Protein AF-A0A349MVQ8-F1 (afdb_monomer)

Secondary structure (DSSP, 8-state):
------TT------SHHHHS-HHHHHHHHHHHHHHHHH--SHHHHHHHHHHHHHHHHHHT--HHHHHHHHHHHHHHHHHHHHHHHHH---S--S----

Foldseek 3Di:
DDDPDPPPDDDDDDFPLVPDDPVVVVVVVVVLVVQVVVDPDPVSVVVSVVVVVVVVVRRVDDVVVVVVVCVVVPVVVVVVVVCCVVPVPDDDPPDDDD

Radius of gyration: 17.94 Å; Cα contacts (8 Å, |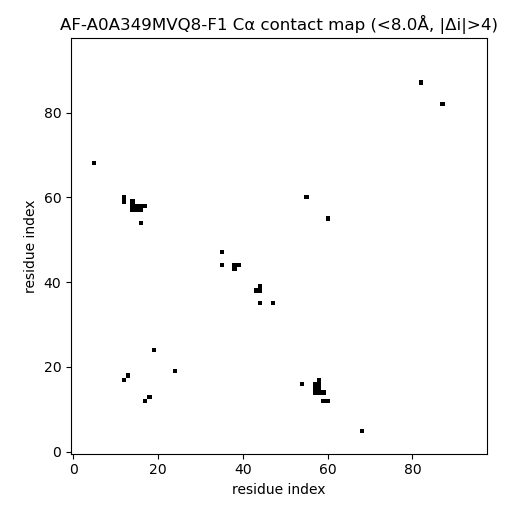Δi|>4): 22; chains: 1; bounding box: 42×38×49 Å

Mea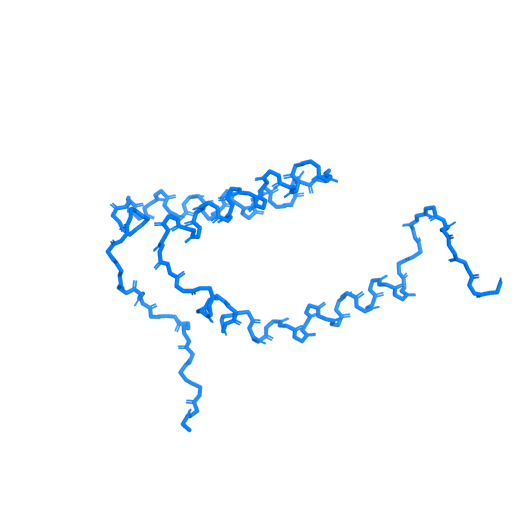n predicted aligned error: 8.48 Å

Structure (mmCIF, N/CA/C/O backbone):
data_AF-A0A349MVQ8-F1
#
_entry.id   AF-A0A349MVQ8-F1
#
loop_
_atom_site.group_PDB
_atom_site.id
_atom_site.type_symbol
_atom_site.label_atom_id
_atom_site.label_alt_id
_atom_site.label_comp_id
_atom_site.label_asym_id
_atom_site.label_entity_id
_atom_site.label_seq_id
_atom_site.pdbx_PDB_ins_code
_atom_site.Cartn_x
_atom_site.Cartn_y
_atom_site.Cartn_z
_atom_site.occupancy
_atom_site.B_iso_or_equiv
_atom_site.auth_seq_id
_atom_site.auth_comp_id
_atom_site.auth_asym_id
_atom_site.auth_atom_id
_atom_site.pdbx_PDB_model_num
ATOM 1 N N . MET A 1 1 ? -12.761 -23.631 -11.311 1.00 40.81 1 MET A N 1
ATOM 2 C CA . MET A 1 1 ? -11.337 -23.518 -11.711 1.00 40.81 1 MET A CA 1
ATOM 3 C C . MET A 1 1 ? -10.611 -22.736 -10.630 1.00 40.81 1 MET A C 1
ATOM 5 O O . MET A 1 1 ? -10.777 -21.526 -10.517 1.00 40.81 1 MET A O 1
ATOM 9 N N . ASN A 1 2 ? -9.944 -23.481 -9.754 1.00 40.34 2 ASN A N 1
ATOM 10 C CA . ASN A 1 2 ? -9.590 -23.089 -8.392 1.00 40.34 2 ASN A CA 1
ATOM 11 C C . ASN A 1 2 ? -8.201 -22.435 -8.313 1.00 40.34 2 ASN A C 1
ATOM 13 O O . ASN A 1 2 ? -7.278 -22.853 -9.001 1.00 40.34 2 ASN A O 1
ATOM 17 N N . ASN A 1 3 ? -8.088 -21.412 -7.458 1.00 48.75 3 ASN A N 1
ATOM 18 C CA . ASN A 1 3 ? -6.875 -20.906 -6.803 1.00 48.75 3 ASN A CA 1
ATOM 19 C C . ASN A 1 3 ? -5.558 -20.930 -7.600 1.00 48.75 3 ASN A C 1
ATOM 21 O O . ASN A 1 3 ? -4.582 -21.546 -7.187 1.00 48.75 3 ASN A O 1
ATOM 25 N N . ALA A 1 4 ? -5.465 -20.134 -8.667 1.00 54.75 4 ALA A N 1
ATOM 26 C CA . ALA A 1 4 ? -4.161 -19.591 -9.037 1.00 54.75 4 ALA A CA 1
ATOM 27 C C . ALA A 1 4 ? -3.779 -18.539 -7.983 1.00 54.75 4 ALA A C 1
ATOM 29 O O . ALA A 1 4 ? -4.228 -17.389 -8.047 1.00 54.75 4 ALA A O 1
ATOM 30 N N . LEU A 1 5 ? -3.025 -18.971 -6.969 1.00 54.59 5 LEU A N 1
ATOM 31 C CA . LEU A 1 5 ? -2.235 -18.098 -6.106 1.00 54.59 5 LEU A CA 1
ATOM 32 C C . LEU A 1 5 ? -1.469 -17.125 -7.012 1.00 54.59 5 LEU A C 1
ATOM 34 O O . LEU A 1 5 ? -0.670 -17.535 -7.847 1.00 54.59 5 LEU A O 1
ATOM 38 N N . LEU A 1 6 ? -1.754 -15.831 -6.872 1.00 55.91 6 LEU A N 1
ATOM 39 C CA . LEU A 1 6 ? -0.993 -14.764 -7.528 1.00 55.91 6 LEU A CA 1
ATOM 40 C C . LEU A 1 6 ? 0.414 -14.611 -6.919 1.00 55.91 6 LEU A C 1
ATOM 42 O O . LEU A 1 6 ? 1.235 -13.877 -7.462 1.00 55.91 6 LEU A O 1
ATOM 46 N N . LEU A 1 7 ? 0.699 -15.300 -5.806 1.00 55.62 7 LEU A N 1
ATOM 47 C CA . LEU A 1 7 ? 2.014 -15.317 -5.175 1.00 55.62 7 LEU A CA 1
ATOM 48 C C . LEU A 1 7 ? 3.043 -15.980 -6.099 1.00 55.62 7 LEU A C 1
ATOM 50 O O . LEU A 1 7 ? 2.881 -17.129 -6.502 1.00 55.62 7 LEU A O 1
ATOM 54 N N . GLY A 1 8 ? 4.115 -15.250 -6.401 1.00 59.16 8 GLY A N 1
ATOM 55 C CA . GLY A 1 8 ? 5.280 -15.767 -7.122 1.00 59.16 8 GLY A CA 1
ATOM 56 C C . GLY A 1 8 ? 5.265 -15.569 -8.638 1.00 59.16 8 GLY A C 1
ATOM 57 O O . GLY A 1 8 ? 6.201 -16.005 -9.302 1.00 59.16 8 GLY A O 1
ATOM 58 N N . ARG A 1 9 ? 4.251 -14.904 -9.213 1.00 68.50 9 ARG A N 1
ATOM 59 C CA . ARG A 1 9 ? 4.233 -14.577 -10.649 1.00 68.50 9 ARG A CA 1
ATOM 60 C C . ARG A 1 9 ? 4.530 -13.100 -10.874 1.00 68.50 9 ARG A C 1
ATOM 62 O O . ARG A 1 9 ? 3.836 -12.239 -10.340 1.00 68.50 9 ARG A O 1
ATOM 69 N N . PHE A 1 10 ? 5.542 -12.814 -11.692 1.00 70.19 10 PHE A N 1
ATOM 70 C CA . PHE A 1 10 ? 5.768 -11.469 -12.211 1.00 70.19 10 PHE A CA 1
ATOM 71 C C . PHE A 1 10 ? 4.555 -11.046 -13.046 1.00 70.19 10 PHE A C 1
ATOM 73 O O . PHE A 1 10 ? 4.069 -11.821 -13.871 1.00 70.19 10 PHE A O 1
ATOM 80 N N . ILE A 1 11 ? 4.053 -9.836 -12.816 1.00 73.19 11 ILE A N 1
ATOM 81 C CA . ILE A 1 11 ? 2.958 -9.262 -13.598 1.00 73.19 11 ILE A CA 1
ATOM 82 C C . ILE A 1 11 ? 3.620 -8.458 -14.716 1.00 73.19 11 ILE A C 1
ATOM 84 O O . ILE A 1 11 ? 4.185 -7.403 -14.429 1.00 73.19 11 ILE A O 1
ATOM 88 N N . PRO A 1 12 ? 3.617 -8.940 -15.969 1.00 68.31 12 PRO A N 1
ATOM 89 C CA . PRO A 1 12 ? 4.156 -8.157 -17.066 1.00 68.31 12 PRO A CA 1
ATOM 90 C C . PRO A 1 12 ? 3.261 -6.937 -17.302 1.00 68.31 12 PRO A C 1
ATOM 92 O O . PRO A 1 12 ? 2.039 -7.055 -17.407 1.00 68.31 12 PRO A O 1
ATOM 95 N N . GLY A 1 13 ? 3.870 -5.760 -17.387 1.00 73.94 13 GLY A N 1
ATOM 96 C CA . GLY A 1 13 ? 3.174 -4.500 -17.608 1.00 73.94 13 GLY A CA 1
ATOM 97 C C . GLY A 1 13 ? 4.105 -3.457 -18.217 1.00 73.94 13 GLY A C 1
ATOM 98 O O . GLY A 1 13 ? 5.302 -3.457 -17.951 1.00 73.94 13 GLY A O 1
ATOM 99 N N . ASN A 1 14 ? 3.541 -2.555 -19.023 1.00 74.94 14 ASN A N 1
ATOM 100 C CA . ASN A 1 14 ? 4.268 -1.491 -19.724 1.00 74.94 14 ASN A CA 1
ATOM 101 C C . ASN A 1 14 ? 4.001 -0.124 -19.068 1.00 74.94 14 ASN A C 1
ATOM 103 O O . ASN A 1 14 ? 3.473 0.786 -19.707 1.00 74.94 14 ASN A O 1
ATOM 107 N N . SER A 1 15 ? 4.282 0.022 -17.771 1.00 80.88 15 SER A N 1
ATOM 108 C CA . SER A 1 15 ? 4.098 1.299 -17.062 1.00 80.88 15 SER A CA 1
ATOM 109 C C . SER A 1 15 ? 5.403 1.861 -16.511 1.00 80.88 15 SER A C 1
ATOM 111 O O . SER A 1 15 ? 6.402 1.153 -16.415 1.00 80.88 15 SER A O 1
ATOM 113 N N . VAL A 1 16 ? 5.394 3.143 -16.128 1.00 76.00 16 VAL A N 1
ATOM 114 C CA . VAL A 1 16 ? 6.572 3.845 -15.580 1.00 76.00 16 VAL A CA 1
ATOM 115 C C . VAL A 1 16 ? 7.155 3.071 -14.398 1.00 76.00 16 VAL A C 1
ATOM 117 O O . VAL A 1 16 ? 8.363 2.87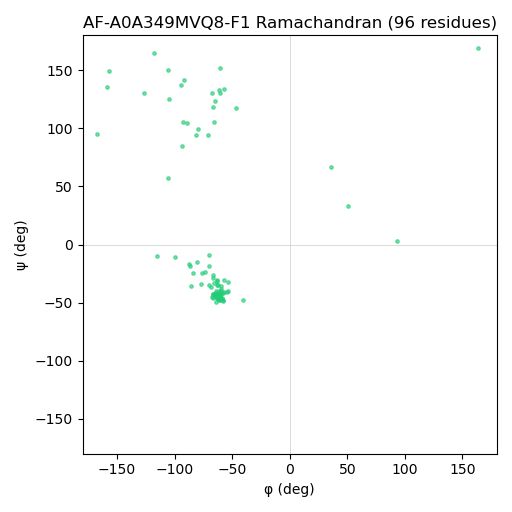7 -14.307 1.00 76.00 16 VAL A O 1
ATOM 120 N N . VAL A 1 17 ? 6.281 2.519 -13.551 1.00 79.00 17 VAL A N 1
ATOM 121 C CA . VAL A 1 17 ? 6.682 1.698 -12.405 1.00 79.00 17 VAL A CA 1
ATOM 122 C C . VAL A 1 17 ? 7.337 0.385 -12.836 1.00 79.00 17 VAL A C 1
ATOM 124 O O . VAL A 1 17 ? 8.165 -0.130 -12.100 1.00 79.00 17 VAL A O 1
ATOM 127 N N . HIS A 1 18 ? 7.044 -0.167 -14.015 1.00 81.12 18 HIS A N 1
ATOM 128 C CA . HIS A 1 18 ? 7.715 -1.378 -14.506 1.00 81.12 18 HIS A CA 1
ATOM 129 C C . HIS A 1 18 ? 9.120 -1.081 -15.043 1.00 81.12 18 HIS A C 1
ATOM 131 O O . HIS A 1 18 ? 10.016 -1.886 -14.800 1.00 81.12 18 HIS A O 1
ATOM 137 N N . HIS A 1 19 ? 9.343 0.090 -15.647 1.00 81.12 19 HIS A N 1
ATOM 138 C CA . HIS A 1 19 ? 10.653 0.500 -16.173 1.00 81.12 19 HIS A CA 1
ATOM 139 C C . HIS A 1 19 ? 11.632 1.047 -15.125 1.00 81.12 19 HIS A C 1
ATOM 141 O O . HIS A 1 19 ? 12.821 1.137 -15.407 1.00 81.12 19 HIS A O 1
ATOM 147 N N . LEU A 1 20 ? 11.165 1.399 -13.923 1.00 83.00 20 LEU A N 1
ATOM 148 C CA . LEU A 1 20 ? 12.052 1.800 -12.826 1.00 83.00 20 LEU A CA 1
ATOM 149 C C . LEU A 1 20 ? 13.030 0.680 -12.437 1.00 83.00 20 LEU A C 1
ATOM 151 O O . LEU A 1 20 ? 12.694 -0.508 -12.524 1.00 83.00 20 LEU A O 1
ATOM 155 N N . ASP A 1 21 ? 14.193 1.073 -11.912 1.00 88.50 21 ASP A N 1
ATOM 156 C CA . ASP A 1 21 ? 15.196 0.135 -11.417 1.00 88.50 21 ASP A CA 1
ATOM 157 C C . ASP A 1 21 ? 14.616 -0.781 -10.324 1.00 88.50 21 ASP A C 1
ATOM 159 O O . ASP A 1 21 ? 13.980 -0.312 -9.370 1.00 88.50 21 ASP A O 1
ATOM 163 N N . PRO A 1 22 ? 14.857 -2.100 -10.396 1.00 85.75 22 PRO A N 1
ATOM 164 C CA . PRO A 1 22 ? 14.295 -3.060 -9.448 1.00 85.75 22 PRO A CA 1
ATOM 165 C C . PRO A 1 22 ? 14.775 -2.830 -8.006 1.00 85.75 22 PRO A C 1
ATOM 167 O O . PRO A 1 22 ? 14.017 -3.064 -7.065 1.00 85.75 22 PRO A O 1
ATOM 170 N N . ARG A 1 23 ? 15.998 -2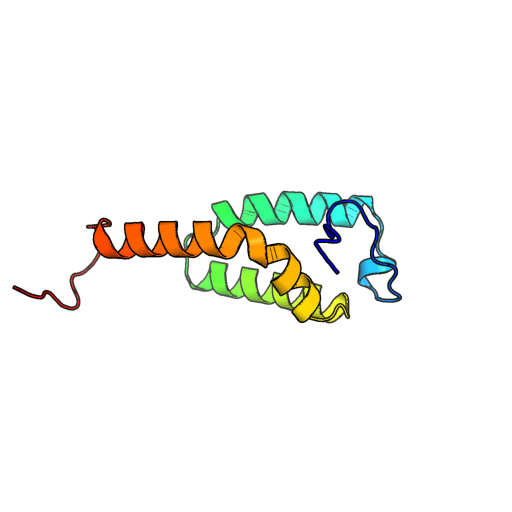.310 -7.817 1.00 89.56 23 ARG A N 1
ATOM 171 C CA . ARG A 1 23 ? 16.555 -1.972 -6.492 1.00 89.56 23 ARG A CA 1
ATOM 172 C C . ARG A 1 23 ? 15.775 -0.846 -5.816 1.00 89.56 23 ARG A C 1
ATOM 174 O O . ARG A 1 23 ? 15.464 -0.949 -4.634 1.00 89.56 23 ARG A O 1
ATOM 181 N N . LEU A 1 24 ? 15.419 0.189 -6.580 1.00 89.81 24 LEU A N 1
ATOM 182 C CA . LEU A 1 24 ? 14.619 1.313 -6.094 1.00 89.81 24 LEU A CA 1
ATOM 183 C C . LEU A 1 24 ? 13.237 0.838 -5.643 1.00 89.81 24 LEU A C 1
ATOM 185 O O . LEU A 1 24 ? 12.819 1.187 -4.549 1.00 89.81 24 LEU A O 1
ATOM 189 N N . LYS A 1 25 ? 12.571 -0.042 -6.401 1.00 87.81 25 LYS A N 1
ATOM 190 C CA . LYS A 1 25 ? 11.256 -0.593 -6.006 1.00 87.81 25 LYS A CA 1
ATOM 191 C C . LYS A 1 25 ? 11.308 -1.358 -4.686 1.00 87.81 25 LYS A C 1
ATOM 193 O O . LYS A 1 25 ? 10.422 -1.195 -3.845 1.00 87.81 25 LYS A O 1
ATOM 198 N N . LEU A 1 26 ? 12.334 -2.194 -4.506 1.00 90.75 26 LEU A N 1
ATOM 199 C CA . LEU A 1 26 ? 12.522 -2.953 -3.269 1.00 90.75 26 LEU A CA 1
ATOM 200 C C . LEU A 1 26 ? 12.784 -2.016 -2.090 1.00 90.75 26 LEU A C 1
ATOM 202 O O . LEU A 1 26 ? 12.090 -2.117 -1.081 1.00 90.75 26 LEU A O 1
ATOM 206 N N . LEU A 1 27 ? 13.714 -1.067 -2.242 1.00 94.38 27 LEU A N 1
ATOM 207 C CA . LEU A 1 27 ? 13.998 -0.069 -1.211 1.00 94.38 27 LEU A CA 1
ATOM 208 C C . LEU A 1 27 ? 12.748 0.742 -0.863 1.00 94.38 27 LEU A C 1
ATOM 210 O O . LEU A 1 27 ? 12.404 0.838 0.310 1.00 94.38 27 LEU A O 1
ATOM 214 N N . THR A 1 28 ? 12.018 1.258 -1.854 1.00 91.50 28 THR A N 1
ATOM 215 C CA . THR A 1 28 ? 10.770 2.002 -1.630 1.00 91.50 28 THR A CA 1
ATOM 216 C C . THR A 1 28 ? 9.745 1.169 -0.865 1.00 91.50 28 THR A C 1
ATOM 218 O O . THR A 1 28 ? 9.105 1.696 0.037 1.00 91.50 28 THR A O 1
ATOM 221 N N . THR A 1 29 ? 9.612 -0.126 -1.167 1.00 91.38 29 THR A N 1
ATOM 222 C CA . THR A 1 29 ? 8.687 -1.013 -0.440 1.00 91.38 29 THR A CA 1
ATOM 223 C C . THR A 1 29 ? 9.113 -1.186 1.019 1.00 91.38 29 THR A C 1
ATOM 225 O O . THR A 1 29 ? 8.276 -1.084 1.913 1.00 91.38 29 THR A O 1
ATOM 228 N N . PHE A 1 30 ? 10.409 -1.380 1.279 1.00 94.56 30 PHE A N 1
ATOM 229 C CA . PHE A 1 30 ? 10.948 -1.444 2.641 1.00 94.56 30 PHE A CA 1
ATOM 230 C C . PHE A 1 30 ? 10.722 -0.141 3.416 1.00 94.56 30 PHE A C 1
ATOM 232 O O . PHE A 1 30 ? 10.217 -0.177 4.538 1.00 94.56 30 PHE A O 1
ATOM 239 N N . TYR A 1 31 ? 11.033 1.008 2.813 1.00 94.12 31 TYR A N 1
ATOM 240 C CA . TYR A 1 31 ? 10.790 2.312 3.430 1.00 94.12 31 TYR A CA 1
ATOM 241 C C . TYR A 1 31 ? 9.305 2.553 3.696 1.00 94.12 31 TYR A C 1
ATOM 243 O O . TYR A 1 31 ? 8.963 3.069 4.756 1.00 94.12 31 TYR A O 1
ATOM 251 N N . LEU A 1 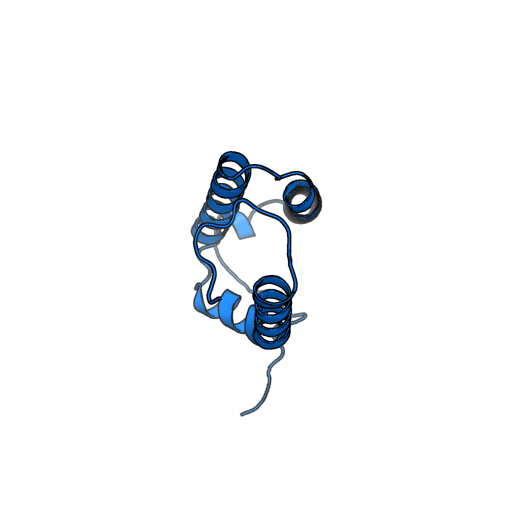32 ? 8.418 2.149 2.782 1.00 94.44 32 LEU A N 1
ATOM 252 C CA . LEU A 1 32 ? 6.975 2.287 2.968 1.00 94.44 32 LEU A CA 1
ATOM 253 C C . LEU A 1 32 ? 6.496 1.513 4.201 1.00 94.44 32 LEU A C 1
ATOM 255 O O . LEU A 1 32 ? 5.726 2.055 4.986 1.00 94.44 32 LEU A O 1
ATOM 259 N N . ILE A 1 33 ? 6.979 0.281 4.399 1.00 94.00 33 ILE A N 1
ATOM 260 C CA . ILE A 1 33 ? 6.641 -0.517 5.586 1.00 94.00 33 ILE A CA 1
ATOM 261 C C . ILE A 1 33 ? 7.045 0.235 6.858 1.00 94.00 33 ILE A C 1
ATOM 263 O O . ILE A 1 33 ? 6.224 0.372 7.756 1.00 94.00 33 ILE A O 1
ATOM 267 N N . VAL A 1 34 ? 8.266 0.776 6.918 1.00 95.31 34 VAL A N 1
ATOM 268 C CA . VAL A 1 34 ? 8.739 1.555 8.078 1.00 95.31 34 VAL A CA 1
ATOM 269 C C . VAL A 1 34 ? 7.900 2.821 8.289 1.00 95.31 34 VAL A C 1
ATOM 271 O O . VAL A 1 34 ? 7.514 3.122 9.416 1.00 95.31 34 VAL A O 1
ATOM 274 N N . LEU A 1 35 ? 7.575 3.543 7.215 1.00 94.00 35 LEU A N 1
ATOM 275 C CA . LEU A 1 35 ? 6.777 4.770 7.271 1.00 94.00 35 LEU A CA 1
ATOM 276 C C . LEU A 1 35 ? 5.356 4.530 7.788 1.00 94.00 35 LEU A C 1
ATOM 278 O O . LEU A 1 35 ? 4.837 5.382 8.503 1.00 94.00 35 LEU A O 1
ATOM 282 N N . ILE A 1 36 ? 4.747 3.381 7.475 1.00 94.00 36 ILE A N 1
ATOM 283 C CA . ILE A 1 36 ? 3.420 3.012 7.996 1.00 94.00 36 ILE A CA 1
ATOM 284 C C . ILE A 1 36 ? 3.433 2.952 9.528 1.00 94.00 36 ILE A C 1
ATOM 286 O O . ILE A 1 36 ? 2.488 3.419 10.152 1.00 94.00 36 ILE A O 1
ATOM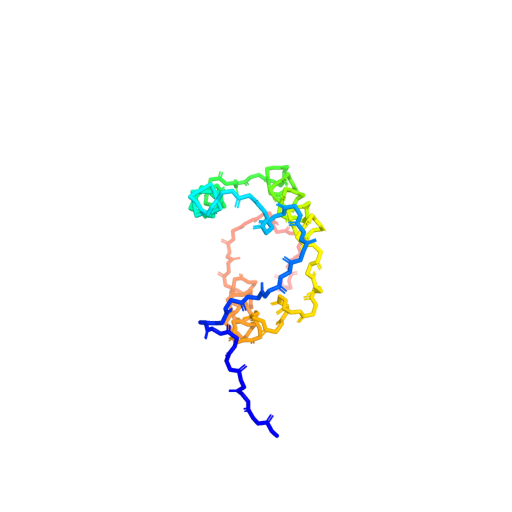 290 N N . PHE A 1 37 ? 4.498 2.430 10.143 1.00 92.81 37 PHE A N 1
ATOM 291 C CA . PHE A 1 37 ? 4.608 2.377 11.606 1.00 92.81 37 PHE A CA 1
ATOM 292 C C . PHE A 1 37 ? 4.888 3.740 12.250 1.00 92.81 37 PHE A C 1
ATOM 294 O O . PHE A 1 37 ? 4.589 3.922 13.425 1.00 92.81 37 PHE A O 1
ATOM 301 N N . LEU A 1 38 ? 5.471 4.685 11.507 1.00 93.94 38 LEU A N 1
ATOM 302 C CA . LEU A 1 38 ? 5.795 6.022 12.017 1.00 93.94 38 LEU A CA 1
ATOM 303 C C . LEU A 1 38 ? 4.621 7.011 11.892 1.00 93.94 38 LEU A C 1
ATOM 305 O O . LEU A 1 38 ? 4.617 8.060 12.534 1.00 93.94 38 LEU A O 1
ATOM 309 N N . ALA A 1 39 ? 3.640 6.710 11.043 1.00 93.25 39 ALA A N 1
ATOM 310 C CA . ALA A 1 39 ? 2.524 7.599 10.757 1.00 93.25 39 ALA A CA 1
ATOM 311 C C . ALA A 1 39 ? 1.431 7.507 11.840 1.00 93.25 39 ALA A C 1
ATOM 313 O O . ALA A 1 39 ? 0.523 6.686 11.760 1.00 93.25 39 ALA A O 1
ATOM 314 N N . ASP A 1 40 ? 1.500 8.396 12.833 1.00 92.50 40 ASP A N 1
ATOM 315 C CA . ASP A 1 40 ? 0.550 8.427 13.963 1.00 92.50 40 ASP A CA 1
ATOM 316 C C . ASP A 1 40 ? -0.566 9.487 13.811 1.00 92.50 40 ASP A C 1
ATOM 318 O O . ASP A 1 40 ? -1.564 9.489 14.522 1.00 92.50 40 ASP A O 1
ATOM 322 N N . ASN A 1 41 ? -0.450 10.393 12.833 1.00 92.38 41 ASN A N 1
ATOM 323 C CA . ASN A 1 41 ? -1.412 11.480 12.632 1.00 92.38 41 ASN A CA 1
ATOM 324 C C . ASN A 1 41 ? -2.316 11.244 11.417 1.00 92.38 41 ASN A C 1
ATOM 326 O O . ASN A 1 41 ? -1.901 10.692 10.396 1.00 92.38 41 ASN A O 1
ATOM 330 N N . TRP A 1 42 ? -3.547 11.767 11.461 1.00 92.19 42 TRP A N 1
ATOM 331 C CA . TRP A 1 42 ? -4.480 11.663 10.329 1.00 92.19 42 TRP A CA 1
ATOM 332 C C . TRP A 1 42 ? -3.920 12.309 9.046 1.00 92.19 42 TRP A C 1
ATOM 334 O O . TRP A 1 42 ? -4.107 11.777 7.955 1.00 92.19 42 TRP A O 1
ATOM 344 N N . GLN A 1 43 ? -3.168 13.410 9.181 1.00 94.62 43 GLN A N 1
ATOM 345 C CA . GLN A 1 43 ? -2.518 14.107 8.065 1.00 94.62 43 GLN A CA 1
ATOM 346 C C . GLN A 1 43 ? -1.405 13.265 7.431 1.00 94.62 43 GLN A C 1
ATOM 348 O O . GLN A 1 43 ? -1.341 13.151 6.208 1.00 94.62 43 GLN A O 1
ATOM 353 N N . THR A 1 44 ? -0.544 12.641 8.247 1.00 94.00 44 THR A N 1
ATOM 354 C CA . THR A 1 44 ? 0.543 11.783 7.748 1.00 94.00 44 THR A CA 1
ATOM 355 C C . THR A 1 44 ? -0.014 10.513 7.115 1.00 94.00 44 THR A C 1
ATOM 357 O O . THR A 1 44 ? 0.473 10.091 6.068 1.00 94.00 44 THR A O 1
ATOM 360 N N . ASN A 1 45 ? -1.092 9.96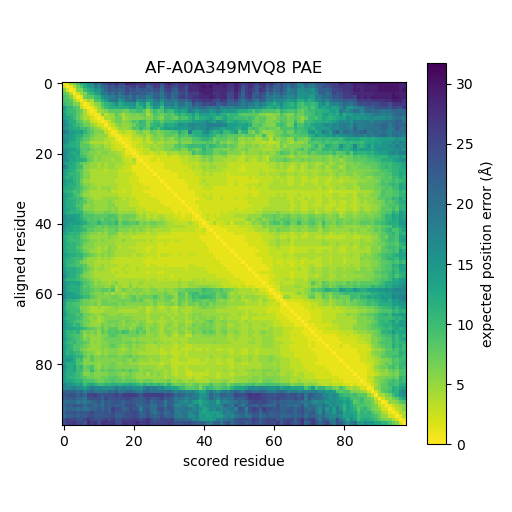4 7.681 1.00 93.50 45 ASN A N 1
ATOM 361 C CA . ASN A 1 45 ? -1.818 8.832 7.110 1.00 93.50 45 ASN A CA 1
ATOM 362 C C . ASN A 1 45 ? -2.455 9.174 5.757 1.00 93.50 45 ASN A C 1
ATOM 364 O O . ASN A 1 45 ? -2.352 8.389 4.815 1.00 93.50 45 ASN A O 1
ATOM 368 N N . LEU A 1 46 ? -3.051 10.362 5.619 1.00 95.06 46 LEU A N 1
ATOM 369 C CA . LEU A 1 46 ? -3.632 10.818 4.354 1.00 95.06 46 LEU A CA 1
ATOM 370 C C . LEU A 1 46 ? -2.557 11.043 3.282 1.00 95.06 46 LEU A C 1
ATOM 372 O O . LEU A 1 46 ? -2.733 10.619 2.138 1.00 95.06 46 LEU A O 1
ATOM 376 N N . LEU A 1 47 ? -1.424 11.649 3.651 1.00 95.12 47 LEU A N 1
ATOM 377 C CA . LEU A 1 47 ? -0.283 11.825 2.750 1.00 95.12 47 LEU A CA 1
ATOM 378 C C . LEU A 1 47 ? 0.257 10.473 2.262 1.00 95.12 47 LEU A C 1
ATOM 380 O O . LEU A 1 47 ? 0.468 10.285 1.062 1.00 95.12 47 LEU A O 1
ATOM 384 N N . LEU A 1 48 ? 0.439 9.521 3.179 1.00 94.62 48 LEU A N 1
ATOM 385 C CA . LEU A 1 48 ? 0.935 8.183 2.864 1.00 94.62 48 LEU A CA 1
ATOM 386 C C . LEU A 1 48 ? -0.037 7.423 1.954 1.00 94.62 48 LEU A C 1
ATOM 388 O O . LEU A 1 48 ? 0.382 6.818 0.965 1.00 94.62 48 LEU A O 1
ATOM 392 N N . TYR A 1 49 ? -1.338 7.514 2.236 1.00 93.81 49 TYR A N 1
ATOM 393 C CA . TYR A 1 49 ? -2.380 6.963 1.375 1.00 93.81 49 TYR A CA 1
ATOM 394 C C . TYR A 1 49 ? -2.321 7.562 -0.037 1.00 93.81 49 TYR A C 1
ATOM 396 O O . TYR A 1 49 ? -2.335 6.820 -1.019 1.00 93.81 49 TYR A O 1
ATOM 404 N N . GLY A 1 50 ? -2.187 8.887 -0.150 1.00 95.12 50 GLY A N 1
ATOM 405 C CA . GLY A 1 50 ? -2.038 9.577 -1.433 1.00 95.12 50 GLY A CA 1
ATOM 406 C C . GLY A 1 50 ? -0.800 9.123 -2.211 1.00 95.12 50 GLY A C 1
ATOM 407 O O . GLY A 1 50 ? -0.892 8.861 -3.410 1.00 95.12 50 GLY A O 1
ATOM 408 N N . PHE A 1 51 ? 0.335 8.952 -1.530 1.00 93.19 51 PHE A N 1
ATOM 409 C CA . PHE A 1 51 ? 1.570 8.451 -2.136 1.00 93.19 51 PHE A CA 1
ATOM 410 C C . PHE A 1 51 ? 1.409 7.028 -2.694 1.00 93.19 51 PHE A C 1
ATOM 412 O O . PHE A 1 51 ? 1.780 6.761 -3.841 1.00 93.19 51 PHE A O 1
ATOM 419 N N . VAL A 1 52 ? 0.798 6.122 -1.923 1.00 92.38 52 VAL A N 1
ATOM 420 C CA . VAL A 1 52 ? 0.506 4.751 -2.377 1.00 92.38 52 VAL A CA 1
ATOM 421 C C . VAL A 1 52 ? -0.466 4.764 -3.555 1.00 92.38 52 VAL A C 1
ATOM 423 O O . VAL A 1 52 ? -0.223 4.090 -4.559 1.00 92.38 52 VAL A O 1
ATOM 426 N N . LEU A 1 53 ? -1.540 5.552 -3.470 1.00 92.12 53 LEU A N 1
ATOM 427 C CA . LEU A 1 53 ? -2.541 5.665 -4.528 1.00 92.12 53 LEU A CA 1
ATOM 428 C C . LEU A 1 53 ? -1.912 6.174 -5.832 1.00 92.12 53 LEU A C 1
ATOM 430 O O . LEU A 1 53 ? -2.155 5.605 -6.896 1.00 92.12 53 LEU A O 1
ATOM 434 N N . PHE A 1 54 ? -1.053 7.191 -5.746 1.00 90.94 54 PHE A N 1
ATOM 435 C CA . PHE A 1 54 ? -0.296 7.702 -6.884 1.00 90.94 54 PHE A CA 1
ATOM 436 C C . PHE A 1 54 ? 0.586 6.612 -7.507 1.00 90.94 54 PHE A C 1
ATOM 438 O O . PHE A 1 54 ? 0.530 6.396 -8.718 1.00 90.94 54 PHE A O 1
ATOM 445 N N . GLY A 1 55 ? 1.320 5.850 -6.689 1.00 89.12 55 GLY A N 1
ATOM 446 C CA . GLY A 1 55 ? 2.117 4.714 -7.160 1.00 89.12 55 GLY A CA 1
ATOM 447 C C . GLY A 1 55 ? 1.283 3.655 -7.894 1.00 89.12 55 GLY A C 1
ATOM 448 O O . GLY A 1 55 ? 1.685 3.175 -8.956 1.00 89.12 55 GLY A O 1
ATOM 449 N N . VAL A 1 56 ? 0.089 3.336 -7.384 1.00 88.12 56 VAL A N 1
ATOM 450 C CA . VAL A 1 56 ? -0.852 2.394 -8.017 1.00 88.12 56 VAL A CA 1
ATOM 451 C C . VAL A 1 56 ? -1.357 2.920 -9.366 1.00 88.12 56 VAL A C 1
ATOM 453 O O . VAL A 1 56 ? -1.379 2.170 -10.347 1.00 88.12 56 VAL A O 1
ATOM 456 N N . LEU A 1 57 ? -1.711 4.205 -9.448 1.00 86.94 57 LEU A N 1
ATOM 457 C CA . LEU A 1 57 ? -2.142 4.844 -10.696 1.00 86.94 57 LEU A CA 1
ATOM 458 C C . LEU A 1 57 ? -1.013 4.855 -11.737 1.00 86.94 57 LEU A C 1
ATOM 460 O O . LEU A 1 57 ? -1.229 4.473 -12.891 1.00 86.94 57 LEU A O 1
ATOM 464 N N . CYS A 1 58 ? 0.209 5.203 -11.325 1.00 86.25 58 CYS A N 1
ATOM 465 C CA . CYS A 1 58 ? 1.395 5.154 -12.180 1.00 86.25 58 CYS A CA 1
ATOM 466 C C . CYS A 1 58 ? 1.724 3.732 -12.646 1.00 86.25 58 CYS A C 1
ATOM 468 O O . CYS A 1 58 ? 2.227 3.556 -13.759 1.00 86.25 58 CYS A O 1
ATOM 470 N N . ALA A 1 59 ? 1.426 2.713 -11.834 1.00 85.25 59 ALA A N 1
ATOM 471 C CA . ALA A 1 59 ? 1.639 1.320 -12.202 1.00 85.25 59 ALA A CA 1
ATOM 472 C C . ALA A 1 59 ? 0.677 0.836 -13.301 1.00 85.25 59 ALA A C 1
ATOM 474 O O . ALA A 1 59 ? 0.996 -0.153 -13.964 1.00 85.25 59 ALA A O 1
ATOM 475 N N . ARG A 1 60 ? -0.449 1.530 -13.542 1.00 82.06 60 ARG A N 1
ATOM 476 C CA . ARG A 1 60 ? -1.503 1.144 -14.506 1.00 82.06 60 ARG A CA 1
ATOM 477 C C . ARG A 1 60 ? -1.975 -0.310 -14.342 1.00 82.06 60 ARG A C 1
ATOM 479 O O . ARG A 1 60 ? -2.339 -0.971 -15.312 1.00 82.06 60 ARG A O 1
ATOM 486 N N . VAL A 1 61 ? -1.971 -0.815 -13.110 1.00 83.06 61 VAL A N 1
ATOM 487 C CA . VAL A 1 61 ? -2.471 -2.154 -12.772 1.00 83.06 61 VAL A CA 1
ATOM 488 C C . VAL A 1 61 ? -3.926 -2.037 -12.323 1.00 83.06 61 VAL A C 1
ATOM 490 O O . VAL A 1 61 ? -4.281 -1.138 -11.565 1.00 83.06 61 VAL A O 1
ATOM 493 N N . SER A 1 62 ? -4.791 -2.952 -12.768 1.00 82.31 62 SER A N 1
ATOM 494 C CA . SER A 1 62 ? -6.204 -2.944 -12.371 1.00 82.31 62 SER A CA 1
ATOM 495 C C . SER A 1 62 ? -6.357 -3.098 -10.851 1.00 82.31 62 SER A C 1
ATOM 497 O O . SER A 1 62 ? -5.842 -4.064 -10.285 1.00 82.31 62 SER A O 1
ATOM 499 N N . LEU A 1 63 ? -7.141 -2.231 -10.199 1.00 81.50 63 LEU A N 1
ATOM 500 C CA . LEU A 1 63 ? -7.426 -2.302 -8.752 1.00 81.50 63 LEU A CA 1
ATOM 501 C C . LEU A 1 63 ? -7.972 -3.671 -8.311 1.00 81.50 63 LEU A C 1
ATOM 503 O O . LEU A 1 63 ? -7.663 -4.164 -7.228 1.00 81.50 63 LEU A O 1
ATOM 507 N N . ARG A 1 64 ? -8.717 -4.343 -9.196 1.00 82.19 64 ARG A N 1
ATOM 508 C CA . ARG A 1 64 ? -9.241 -5.700 -8.979 1.00 82.19 64 ARG A CA 1
ATOM 509 C C . ARG A 1 64 ? -8.142 -6.727 -8.678 1.00 82.19 64 ARG A C 1
ATOM 511 O O . ARG A 1 64 ? -8.390 -7.686 -7.949 1.00 82.19 64 ARG A O 1
ATOM 518 N N . PHE A 1 65 ? -6.941 -6.526 -9.219 1.00 82.75 65 PHE A N 1
ATOM 519 C CA . PHE A 1 65 ? -5.786 -7.377 -8.947 1.00 82.75 65 PHE A CA 1
ATOM 520 C C . PHE A 1 65 ? -5.337 -7.260 -7.484 1.00 82.75 65 PHE A C 1
ATOM 522 O O . PHE A 1 65 ? -5.163 -8.277 -6.815 1.00 82.75 65 PHE A O 1
ATOM 529 N N . PHE A 1 66 ? -5.238 -6.035 -6.961 1.00 83.00 66 PHE A N 1
ATOM 530 C CA . PHE A 1 66 ? -4.871 -5.778 -5.565 1.00 83.00 66 PHE A CA 1
ATOM 531 C C . PHE A 1 66 ? -5.898 -6.363 -4.590 1.00 83.00 66 PHE A C 1
ATOM 533 O O . PHE A 1 66 ? -5.527 -7.065 -3.653 1.00 83.00 66 PHE A O 1
ATOM 540 N N . ILE A 1 67 ? -7.196 -6.178 -4.863 1.00 84.44 67 ILE A N 1
ATOM 541 C CA . ILE A 1 67 ? -8.281 -6.746 -4.040 1.00 84.44 67 ILE A CA 1
ATOM 542 C C . ILE A 1 67 ? -8.196 -8.280 -3.998 1.00 84.44 67 ILE A C 1
ATOM 544 O O . ILE A 1 67 ? -8.408 -8.897 -2.954 1.00 84.44 67 ILE A O 1
ATOM 548 N N . ARG A 1 68 ? -7.841 -8.921 -5.119 1.00 84.62 68 ARG A N 1
ATOM 549 C CA . ARG A 1 68 ? -7.649 -10.376 -5.169 1.00 84.62 68 ARG A CA 1
ATOM 550 C C . ARG A 1 68 ? -6.456 -10.837 -4.326 1.00 84.62 68 ARG A C 1
ATOM 552 O O . ARG A 1 68 ? -6.535 -11.922 -3.756 1.00 84.62 68 ARG A O 1
ATOM 559 N N . GLY A 1 69 ? -5.401 -10.025 -4.233 1.00 81.50 69 GLY A N 1
ATOM 560 C CA . GLY A 1 69 ? -4.268 -10.249 -3.330 1.00 81.50 69 GLY A CA 1
ATOM 561 C C . GLY A 1 69 ? -4.626 -10.059 -1.854 1.00 81.50 69 GLY A C 1
ATOM 562 O O . GLY A 1 69 ? -4.144 -10.814 -1.017 1.00 81.50 69 GLY A O 1
ATOM 563 N N . LEU A 1 70 ? -5.527 -9.120 -1.54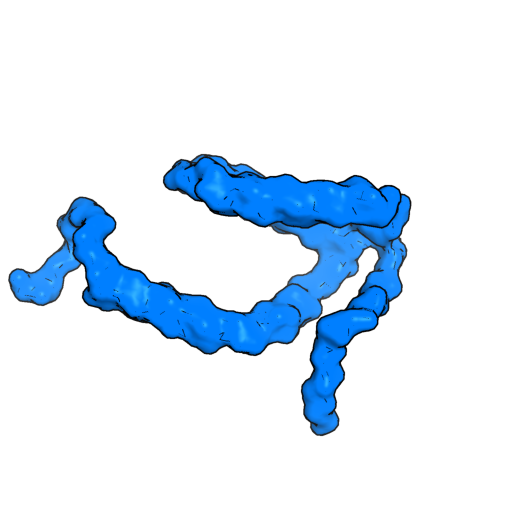4 1.00 86.69 70 LEU A N 1
ATOM 564 C CA . LEU A 1 70 ? -6.004 -8.871 -0.179 1.00 86.69 70 LEU A CA 1
ATOM 565 C C . LEU A 1 70 ? -7.011 -9.924 0.304 1.00 86.69 70 LEU A C 1
ATOM 567 O O . LEU A 1 70 ? -7.128 -10.155 1.503 1.00 86.69 70 LEU A O 1
ATOM 571 N N . ARG A 1 71 ? -7.717 -10.595 -0.616 1.00 86.31 71 ARG A N 1
ATOM 572 C CA . ARG A 1 71 ? -8.764 -11.592 -0.329 1.00 86.31 71 ARG A CA 1
ATOM 573 C C . ARG A 1 71 ? -8.466 -12.566 0.830 1.00 86.31 71 ARG A C 1
ATOM 575 O O . ARG A 1 71 ? -9.360 -12.716 1.658 1.00 86.31 71 ARG A O 1
ATOM 582 N N . PRO A 1 72 ? -7.287 -13.217 0.938 1.00 86.00 72 PRO A N 1
ATOM 583 C CA . PRO A 1 72 ? -6.985 -14.096 2.074 1.00 86.00 72 PRO A CA 1
ATOM 584 C C . PRO A 1 72 ? -6.870 -13.356 3.416 1.00 86.00 72 PRO A C 1
ATOM 586 O O . PRO A 1 72 ? -7.171 -13.934 4.453 1.00 86.00 72 PRO A O 1
ATOM 589 N N . MET A 1 73 ? -6.464 -12.085 3.410 1.00 91.25 73 MET A N 1
ATOM 590 C CA . MET A 1 73 ? -6.266 -11.284 4.623 1.00 91.25 73 MET A CA 1
ATOM 591 C C . MET A 1 73 ? -7.541 -10.572 5.089 1.00 91.25 73 MET A C 1
ATOM 593 O O . MET A 1 73 ? -7.605 -10.171 6.245 1.00 91.25 73 MET A O 1
ATOM 597 N N . ILE A 1 74 ? -8.566 -10.435 4.236 1.00 90.94 74 ILE A N 1
ATOM 598 C CA . ILE A 1 74 ? -9.817 -9.730 4.583 1.00 90.94 74 ILE A CA 1
ATOM 599 C C . ILE A 1 74 ? -10.451 -10.308 5.851 1.00 90.94 74 ILE A C 1
ATOM 601 O O . ILE A 1 74 ? -10.900 -9.544 6.700 1.00 90.94 74 ILE A O 1
ATOM 605 N N . TRP A 1 75 ? -10.456 -11.636 6.010 1.00 92.44 75 TRP A N 1
ATOM 606 C CA . TRP A 1 75 ? -11.017 -12.268 7.206 1.00 92.44 75 TRP A CA 1
ATOM 607 C C . TRP A 1 75 ? -10.274 -11.858 8.482 1.00 92.44 75 TRP A C 1
ATOM 609 O O . TRP A 1 75 ? -10.903 -11.490 9.470 1.00 92.44 75 TRP A O 1
ATOM 619 N N . LEU A 1 76 ? -8.936 -11.852 8.435 1.00 94.88 76 LEU A N 1
ATOM 620 C CA . LEU A 1 76 ? -8.097 -11.419 9.552 1.00 94.88 76 LEU A CA 1
ATOM 621 C C . LEU A 1 76 ? -8.322 -9.938 9.874 1.00 94.88 76 LEU A C 1
ATOM 623 O O . LEU A 1 76 ? -8.508 -9.602 11.036 1.00 94.88 76 LEU A O 1
ATOM 627 N N . ILE A 1 77 ? -8.351 -9.072 8.854 1.00 94.00 77 ILE A N 1
ATOM 628 C CA . ILE A 1 77 ? -8.556 -7.626 9.024 1.00 94.00 77 ILE A CA 1
ATOM 629 C C . ILE A 1 77 ? -9.911 -7.351 9.682 1.00 94.00 77 ILE A C 1
ATOM 631 O O . ILE A 1 77 ? -9.979 -6.606 10.658 1.00 94.00 77 ILE A O 1
ATOM 635 N N . LEU A 1 78 ? -10.982 -7.976 9.185 1.00 95.25 78 LEU A N 1
ATOM 636 C CA . LEU A 1 78 ? -12.321 -7.821 9.757 1.00 95.25 78 LEU A CA 1
ATOM 637 C C . LEU A 1 78 ? -12.371 -8.303 11.206 1.00 95.25 78 LEU A C 1
ATOM 639 O O . LEU A 1 78 ? -12.948 -7.624 12.051 1.00 95.25 78 LEU A O 1
ATOM 643 N N . PHE A 1 79 ? -11.726 -9.430 11.504 1.00 95.25 79 PHE A N 1
ATOM 644 C CA . PHE A 1 79 ? -11.622 -9.934 12.868 1.00 95.25 79 PHE A CA 1
ATOM 645 C C . PHE A 1 79 ? -10.873 -8.956 13.786 1.00 95.25 79 PHE A C 1
ATOM 647 O O . PHE A 1 79 ? -11.371 -8.630 14.862 1.00 95.25 79 PHE A O 1
ATOM 654 N N . THR A 1 80 ? -9.719 -8.431 13.357 1.00 94.38 80 THR A N 1
ATOM 655 C CA . THR A 1 80 ? -8.945 -7.471 14.161 1.00 94.38 80 THR A CA 1
ATOM 656 C C . THR A 1 80 ? -9.695 -6.163 14.381 1.00 94.38 80 THR A C 1
ATOM 658 O O . THR A 1 80 ? -9.685 -5.646 15.492 1.00 94.38 80 THR A O 1
ATOM 661 N N . VAL A 1 81 ? -10.396 -5.657 13.361 1.00 94.00 81 VAL A N 1
ATOM 662 C CA . VAL A 1 81 ? -11.202 -4.434 13.472 1.00 94.00 81 VAL A CA 1
ATOM 663 C C . VAL A 1 81 ? -12.389 -4.657 14.406 1.00 94.00 81 VAL A C 1
ATOM 665 O O . VAL A 1 81 ? -12.653 -3.810 15.252 1.00 94.00 81 VAL A O 1
ATOM 668 N N . ALA A 1 82 ? -13.075 -5.801 14.312 1.00 93.31 82 ALA A N 1
ATOM 669 C CA . ALA A 1 82 ? -14.173 -6.131 15.219 1.00 93.31 82 ALA A CA 1
ATOM 670 C C . ALA A 1 82 ? -13.696 -6.218 16.675 1.00 93.31 82 ALA A C 1
ATOM 672 O O . ALA A 1 82 ? -14.324 -5.646 17.561 1.00 93.31 82 ALA A O 1
ATOM 673 N N . MET A 1 83 ? -12.563 -6.881 16.925 1.00 92.81 83 MET A N 1
ATOM 674 C CA . MET A 1 83 ? -11.980 -6.955 18.266 1.00 92.81 83 MET A CA 1
ATOM 675 C C . MET A 1 83 ? -11.576 -5.571 18.788 1.00 92.81 83 MET A C 1
ATOM 677 O O . MET A 1 83 ? -11.883 -5.245 19.928 1.00 92.81 83 MET A O 1
ATOM 681 N N . GLN A 1 84 ? -10.937 -4.737 17.965 1.00 89.94 84 GLN A N 1
ATOM 682 C CA . GLN A 1 84 ? -10.568 -3.375 18.364 1.00 89.94 84 GLN A CA 1
ATOM 683 C C . GLN A 1 84 ? -11.807 -2.524 18.670 1.00 89.94 84 GLN A C 1
ATOM 685 O O . GLN A 1 84 ? -11.874 -1.890 19.713 1.00 89.94 84 GLN A O 1
ATOM 690 N N . LEU A 1 85 ? -12.842 -2.570 17.830 1.00 87.56 85 LEU A N 1
ATOM 691 C CA . LEU A 1 85 ? -14.079 -1.821 18.075 1.00 87.56 85 LEU A CA 1
ATOM 692 C C . LEU A 1 85 ? -14.808 -2.255 19.357 1.00 87.56 85 LEU A C 1
ATOM 694 O O . LEU A 1 85 ? -15.413 -1.412 20.013 1.00 87.56 85 LEU A O 1
ATOM 698 N N . LEU A 1 86 ? -14.771 -3.546 19.703 1.00 87.44 86 LEU A N 1
ATOM 699 C CA . LEU A 1 86 ? -15.475 -4.086 20.873 1.00 87.44 86 LEU A CA 1
ATOM 700 C C . LEU A 1 86 ? -14.679 -3.971 22.179 1.00 87.44 86 LEU A C 1
ATOM 702 O O . LEU A 1 86 ? -15.280 -3.770 23.230 1.00 87.44 86 LEU A O 1
ATOM 706 N N . PHE A 1 87 ? -13.354 -4.132 22.128 1.00 85.88 87 PHE A N 1
ATOM 707 C CA . PHE A 1 87 ? -12.508 -4.281 23.320 1.00 85.88 87 PHE A CA 1
ATOM 708 C C . PHE A 1 87 ? -11.511 -3.135 23.531 1.00 85.88 87 PHE A C 1
ATOM 710 O O . PHE A 1 87 ? -10.877 -3.065 24.586 1.00 85.88 87 PHE A O 1
ATOM 717 N N . THR A 1 88 ? -11.331 -2.227 22.566 1.00 83.06 88 THR A N 1
ATOM 718 C CA . THR A 1 88 ? -10.459 -1.063 22.761 1.00 83.06 88 THR A CA 1
ATOM 719 C C . THR A 1 88 ? -11.192 0.017 23.557 1.00 83.06 88 THR A C 1
ATOM 721 O O . THR A 1 88 ? -11.958 0.811 23.022 1.00 83.06 88 THR A O 1
ATOM 724 N N . HIS A 1 89 ? -10.907 0.073 24.859 1.00 65.50 89 HIS A N 1
ATOM 725 C CA . HIS A 1 89 ? -11.332 1.148 25.756 1.00 65.50 89 HIS A CA 1
ATOM 726 C C . HIS A 1 89 ? -10.236 2.216 25.845 1.00 65.50 89 HIS A C 1
ATOM 728 O O . HIS A 1 89 ? -9.384 2.184 26.731 1.00 65.50 89 HIS A O 1
ATOM 734 N N . GLY A 1 90 ? -10.223 3.150 24.897 1.00 62.44 90 GLY A N 1
ATOM 735 C CA . GLY A 1 90 ? -9.238 4.230 24.867 1.00 62.44 90 GLY A CA 1
ATOM 736 C C . GLY A 1 90 ? -9.630 5.310 23.871 1.00 62.44 90 GLY A C 1
ATOM 737 O O . GLY A 1 90 ? -9.366 5.183 22.681 1.00 62.44 90 GLY A O 1
ATOM 738 N N . GLY A 1 91 ? -10.290 6.358 24.362 1.00 67.69 91 GLY A N 1
ATOM 739 C CA . GLY A 1 91 ? -10.726 7.501 23.565 1.00 67.69 91 GLY A CA 1
ATOM 740 C C . GLY A 1 91 ? -11.783 8.334 24.285 1.00 67.69 91 GLY A C 1
ATOM 741 O O . GLY A 1 91 ? -12.320 7.931 25.317 1.00 67.69 91 GLY A O 1
ATOM 742 N N . THR A 1 92 ? -12.088 9.511 23.743 1.00 66.88 92 THR A N 1
ATOM 743 C CA . THR A 1 92 ? -13.228 10.316 24.191 1.00 66.88 92 THR A CA 1
ATOM 744 C C . THR A 1 92 ? -14.518 9.580 23.838 1.00 66.88 92 THR A C 1
ATOM 746 O O . THR A 1 92 ? -14.782 9.319 22.665 1.00 66.88 92 THR A O 1
ATOM 749 N N . VAL A 1 93 ? -15.313 9.222 24.846 1.00 71.25 93 VAL A N 1
ATOM 750 C CA . VAL A 1 93 ? -16.601 8.549 24.651 1.00 71.25 93 VAL A CA 1
ATOM 751 C C . VAL A 1 93 ? -17.554 9.510 23.941 1.00 71.25 93 VAL A C 1
ATOM 753 O O . VAL A 1 93 ? -18.045 10.462 24.539 1.00 71.25 93 VAL A O 1
ATOM 756 N N . TYR A 1 94 ? -17.797 9.276 22.651 1.00 69.69 94 TYR A N 1
ATOM 757 C CA . TYR A 1 94 ? -18.773 10.046 21.871 1.00 69.69 94 TYR A CA 1
ATOM 758 C C . TYR A 1 94 ? -20.205 9.517 22.039 1.00 69.69 94 TYR A C 1
ATOM 760 O O . TYR A 1 94 ? -21.160 10.266 21.851 1.00 69.6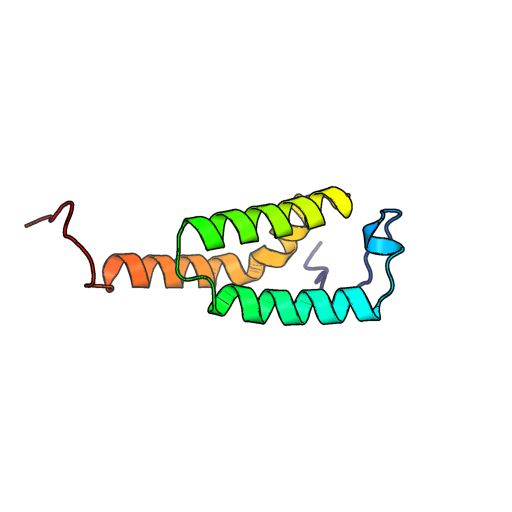9 94 TYR A O 1
ATOM 768 N N . TRP A 1 95 ? -20.362 8.237 22.391 1.00 69.25 95 TRP A N 1
ATOM 769 C CA . TRP A 1 95 ? -21.649 7.589 22.639 1.00 69.25 95 TRP A CA 1
ATOM 770 C C . TRP A 1 95 ? -21.448 6.336 23.500 1.00 69.25 95 TRP A C 1
ATOM 772 O O . TRP A 1 95 ? -20.541 5.548 23.230 1.00 69.25 95 TRP A O 1
ATOM 782 N N . GLN A 1 96 ? -22.298 6.137 24.506 1.00 76.31 96 GLN A N 1
ATOM 783 C CA . GLN A 1 96 ? -22.318 4.948 25.360 1.00 76.31 96 GLN A CA 1
ATOM 784 C C . GLN A 1 96 ? -23.736 4.370 25.355 1.00 76.31 96 GLN A C 1
ATOM 786 O O . GLN A 1 96 ? -24.706 5.102 25.529 1.00 76.31 96 GLN A O 1
ATOM 791 N N . TRP A 1 97 ? -23.861 3.062 25.123 1.00 69.19 97 TRP A N 1
ATOM 792 C CA . TRP A 1 97 ? -25.104 2.338 25.391 1.00 69.19 97 TRP A CA 1
ATOM 793 C C . TRP A 1 97 ? -25.048 1.850 26.841 1.00 69.19 97 TRP A C 1
ATOM 795 O O . TRP A 1 97 ? -24.303 0.915 27.133 1.00 69.19 97 TRP A O 1
ATOM 805 N N . GLY A 1 98 ? -25.798 2.512 27.726 1.00 57.47 98 GLY A N 1
ATOM 806 C CA . GLY A 1 98 ? -25.756 2.332 29.183 1.00 57.47 98 GLY A CA 1
ATOM 807 C C . GLY A 1 98 ? -25.191 3.570 29.852 1.00 57.47 98 GLY A C 1
ATOM 808 O O . GLY A 1 98 ? -24.226 3.413 30.630 1.00 57.47 98 GLY A O 1
#

pLDDT: mean 82.98, std 13.09, range [40.34, 95.31]

Sequence (98 aa):
MNNALLLGRFIPGNSVVHHLDPRLKLLTTFYLIVLIFLADNWQTNLLLYGFVLFGVLCARVSLRFFIRGLRPMIWLILFTVAMQLLFTHGGTVYWQWG

Solvent-accessible surface area (backbone atoms only — not comparable to full-atom values): 6252 Å² total; per-residue (Å²): 141,80,83,80,68,70,77,92,63,86,78,89,65,97,26,68,63,62,75,47,59,69,65,58,55,53,51,51,52,55,52,48,58,55,49,60,77,68,45,86,45,75,66,52,45,51,51,51,50,50,53,52,51,50,52,45,61,50,40,71,60,63,67,70,58,56,54,62,68,42,55,82,49,48,64,57,52,52,51,54,50,52,50,44,74,75,67,60,89,80,75,86,82,88,76,78,96,127